Protein AF-A0A7J4KTV5-F1 (afdb_monomer)

Radius of gyration: 15.49 Å; Cα contacts (8 Å, |Δi|>4): 73; chains: 1; bounding box: 24×28×52 Å

Foldseek 3Di:
DDPLLLQLLLLLCLLVVHDLVVNLVVQVPDPPDDSVVSSVVSVVCNVDPSRAHDWLVVCLVVVNDDVSCPVCPPPTHVNSVVVVVVVVVPDPDPDDDD

Structure (mmCIF, N/CA/C/O backbone):
data_AF-A0A7J4KTV5-F1
#
_entry.id   AF-A0A7J4KTV5-F1
#
loop_
_atom_site.group_PDB
_atom_site.id
_atom_site.type_symbol
_atom_site.label_atom_id
_atom_site.label_alt_id
_atom_site.label_comp_id
_atom_site.label_asym_id
_atom_site.label_entity_id
_atom_site.label_seq_id
_atom_site.pdbx_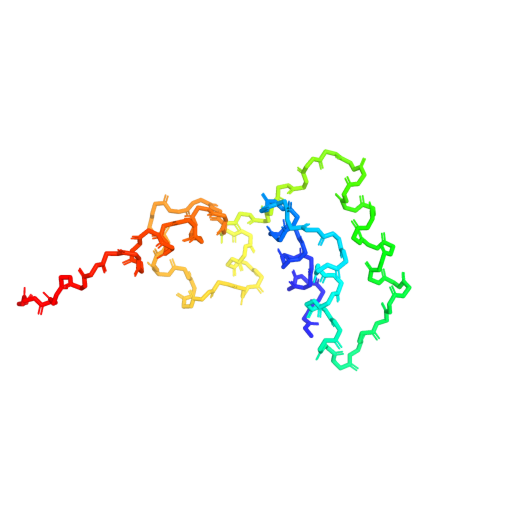PDB_ins_code
_atom_site.Cartn_x
_atom_site.Cartn_y
_atom_site.Cartn_z
_atom_site.occupancy
_atom_site.B_iso_or_equiv
_atom_site.auth_seq_id
_atom_site.auth_comp_id
_atom_site.auth_asym_id
_atom_site.auth_atom_id
_atom_site.pdbx_PDB_model_num
ATOM 1 N N . MET A 1 1 ? -5.318 -12.836 1.760 1.00 62.69 1 MET A N 1
ATOM 2 C CA . MET A 1 1 ? -4.200 -12.200 1.015 1.00 62.69 1 MET A CA 1
ATOM 3 C C . MET A 1 1 ? -2.877 -12.780 1.503 1.00 62.69 1 MET A C 1
ATOM 5 O O . MET A 1 1 ? -2.831 -13.250 2.633 1.00 62.69 1 MET A O 1
ATOM 9 N N . THR A 1 2 ? -1.821 -12.760 0.683 1.00 82.19 2 THR A N 1
ATOM 10 C CA . THR A 1 2 ? -0.470 -13.197 1.092 1.00 82.19 2 THR A CA 1
ATOM 11 C C . THR A 1 2 ? 0.157 -12.208 2.086 1.00 82.19 2 THR A C 1
ATOM 13 O O . THR A 1 2 ? -0.217 -11.033 2.108 1.00 82.19 2 THR A O 1
ATOM 16 N N . HIS A 1 3 ? 1.140 -12.650 2.884 1.00 83.12 3 HIS A N 1
ATOM 17 C CA . HIS A 1 3 ? 1.868 -11.786 3.832 1.00 83.12 3 HIS A CA 1
ATOM 18 C C . HIS A 1 3 ? 2.450 -10.534 3.146 1.00 83.12 3 HIS A C 1
ATOM 20 O O . HIS A 1 3 ? 2.253 -9.407 3.602 1.00 83.12 3 HIS A O 1
ATOM 26 N N . TRP A 1 4 ? 3.091 -10.721 1.988 1.00 85.75 4 TRP A N 1
ATOM 27 C CA . TRP A 1 4 ? 3.650 -9.627 1.190 1.00 85.75 4 TRP A CA 1
ATOM 28 C C . TRP A 1 4 ? 2.586 -8.715 0.579 1.00 85.75 4 TRP A C 1
ATOM 30 O O . TRP A 1 4 ? 2.793 -7.504 0.523 1.00 85.75 4 TRP A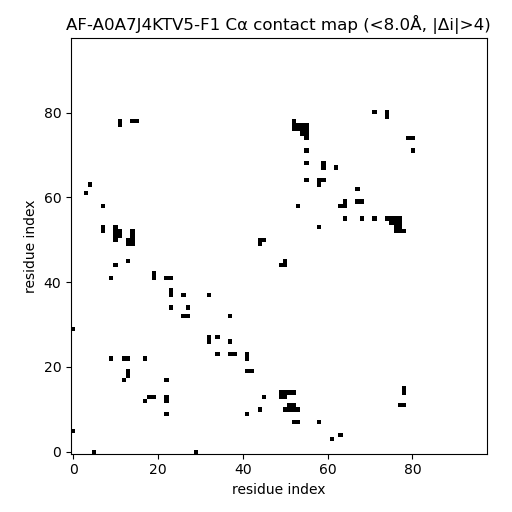 O 1
ATOM 40 N N . GLY A 1 5 ? 1.440 -9.266 0.170 1.00 88.06 5 GLY A N 1
ATOM 41 C CA . GLY A 1 5 ? 0.310 -8.475 -0.315 1.00 88.06 5 GLY A CA 1
ATOM 42 C C . GLY A 1 5 ? -0.243 -7.548 0.765 1.00 88.06 5 GLY A C 1
ATOM 43 O O . GLY A 1 5 ? -0.448 -6.362 0.508 1.00 88.06 5 GLY A O 1
ATOM 44 N N . ASN A 1 6 ? -0.424 -8.063 1.987 1.00 87.38 6 ASN A N 1
ATOM 45 C CA . ASN A 1 6 ? -0.909 -7.270 3.119 1.00 87.38 6 ASN A CA 1
ATOM 46 C C . ASN A 1 6 ? 0.054 -6.127 3.452 1.00 87.38 6 ASN A C 1
ATOM 48 O O . ASN A 1 6 ? -0.365 -4.975 3.566 1.00 87.38 6 ASN A O 1
ATOM 52 N N . PHE A 1 7 ? 1.351 -6.432 3.538 1.00 86.88 7 PHE A N 1
ATOM 53 C CA . PHE A 1 7 ? 2.381 -5.427 3.784 1.00 86.88 7 PHE A CA 1
ATOM 54 C C . PHE A 1 7 ? 2.419 -4.350 2.688 1.00 86.88 7 PHE A C 1
ATOM 56 O O . PHE A 1 7 ? 2.423 -3.157 2.994 1.00 86.88 7 PHE A O 1
ATOM 63 N N . ALA A 1 8 ? 2.420 -4.756 1.414 1.00 90.19 8 ALA A N 1
ATOM 64 C CA . ALA A 1 8 ? 2.479 -3.834 0.284 1.00 90.19 8 ALA A CA 1
ATOM 65 C C . ALA A 1 8 ? 1.276 -2.881 0.249 1.00 90.19 8 ALA A C 1
ATOM 67 O O . ALA A 1 8 ? 1.459 -1.681 0.034 1.00 90.19 8 ALA A O 1
ATOM 68 N N . LEU A 1 9 ? 0.069 -3.401 0.497 1.00 90.19 9 LEU A N 1
ATOM 69 C CA . LEU A 1 9 ? -1.155 -2.606 0.538 1.00 90.19 9 LEU A CA 1
ATOM 70 C C . LEU A 1 9 ? -1.140 -1.613 1.705 1.00 90.19 9 LEU A C 1
ATOM 72 O O . LEU A 1 9 ? -1.363 -0.424 1.489 1.00 90.19 9 LEU A O 1
ATOM 76 N N . ALA A 1 10 ? -0.812 -2.069 2.918 1.00 90.00 10 ALA A N 1
ATOM 77 C CA . ALA A 1 10 ? -0.740 -1.198 4.090 1.00 90.00 10 ALA A CA 1
ATOM 78 C C . ALA A 1 10 ? 0.291 -0.076 3.890 1.00 90.00 10 ALA A C 1
ATOM 80 O O . ALA A 1 10 ? -0.020 1.096 4.091 1.00 90.00 10 ALA A O 1
ATOM 81 N N . ALA A 1 11 ? 1.497 -0.412 3.418 1.00 89.56 11 ALA A N 1
ATOM 82 C CA . ALA A 1 11 ? 2.546 0.572 3.154 1.00 89.56 11 ALA A CA 1
ATOM 83 C C . ALA A 1 11 ? 2.124 1.598 2.088 1.00 89.56 11 ALA A C 1
ATOM 85 O O . ALA A 1 11 ? 2.406 2.787 2.225 1.00 89.56 11 ALA A O 1
ATOM 86 N N . PHE A 1 12 ? 1.425 1.156 1.039 1.00 91.69 12 PHE A N 1
ATOM 87 C CA . PHE A 1 12 ? 0.902 2.038 -0.002 1.00 91.69 12 PHE A CA 1
ATOM 88 C C . PHE A 1 12 ? -0.149 3.019 0.536 1.00 91.69 12 PHE A C 1
ATOM 90 O O . PHE A 1 12 ? -0.031 4.216 0.282 1.00 91.69 12 PHE A O 1
ATOM 97 N N . LEU A 1 13 ? -1.131 2.542 1.307 1.00 91.81 13 LEU A N 1
ATOM 98 C CA . LEU A 1 13 ? -2.190 3.391 1.866 1.00 91.81 13 LEU A CA 1
ATOM 99 C C . LEU A 1 13 ? -1.642 4.398 2.889 1.00 91.81 13 LEU A C 1
ATOM 101 O O . LEU A 1 13 ? -2.005 5.574 2.853 1.00 91.81 13 LEU A O 1
ATOM 105 N N . ILE A 1 14 ? -0.693 3.975 3.732 1.00 89.50 14 ILE A N 1
ATOM 106 C CA . ILE A 1 14 ? 0.024 4.873 4.652 1.00 89.50 14 ILE A CA 1
ATOM 107 C C . ILE A 1 14 ? 0.773 5.959 3.868 1.00 89.50 14 ILE A C 1
ATOM 109 O O . ILE A 1 14 ? 0.730 7.129 4.240 1.00 89.50 14 ILE A O 1
ATOM 113 N N . ALA A 1 15 ? 1.429 5.610 2.756 1.00 88.06 15 ALA A N 1
ATOM 114 C CA . ALA A 1 15 ? 2.148 6.578 1.925 1.00 88.06 15 ALA A CA 1
ATOM 115 C C . ALA A 1 15 ? 1.230 7.593 1.218 1.00 88.06 15 ALA A C 1
ATOM 117 O O . ALA A 1 15 ? 1.690 8.671 0.834 1.00 88.06 15 ALA A O 1
ATOM 118 N N . LEU A 1 16 ? -0.060 7.274 1.064 1.00 89.69 16 LEU A N 1
ATOM 119 C CA . LEU A 1 16 ? -1.092 8.210 0.611 1.00 89.69 16 LEU A CA 1
ATOM 120 C C . LEU A 1 16 ? -1.649 9.097 1.740 1.00 89.69 16 LEU A C 1
ATOM 122 O O . LEU A 1 16 ? -2.455 9.977 1.458 1.00 89.69 16 LEU A O 1
ATOM 126 N N . ASN A 1 17 ? -1.182 8.923 2.982 1.00 88.75 17 ASN A N 1
ATOM 127 C CA . ASN A 1 17 ? -1.698 9.564 4.198 1.00 88.75 17 ASN A CA 1
ATOM 128 C C . ASN A 1 17 ? -3.171 9.229 4.492 1.00 88.75 17 ASN A C 1
ATOM 130 O O . ASN A 1 17 ? -3.892 10.060 5.039 1.00 88.75 17 ASN A O 1
ATOM 134 N N . MET A 1 18 ? -3.622 8.021 4.141 1.00 91.12 18 MET A N 1
ATOM 135 C CA . MET A 1 18 ? -4.948 7.546 4.546 1.00 91.12 18 MET A CA 1
ATOM 136 C C . MET A 1 18 ? -5.014 7.389 6.082 1.00 91.12 18 MET A C 1
ATOM 138 O O . MET A 1 18 ? -4.047 6.887 6.671 1.00 91.12 18 MET A O 1
ATOM 142 N N . PRO A 1 19 ? -6.119 7.786 6.743 1.00 91.44 19 PRO A N 1
ATOM 143 C CA . PRO A 1 19 ? -6.307 7.581 8.180 1.00 91.44 19 PRO A CA 1
ATOM 144 C C . PRO A 1 19 ? -6.204 6.105 8.576 1.00 91.44 19 PRO A C 1
ATOM 146 O O . PRO A 1 19 ? -6.621 5.214 7.837 1.00 91.44 19 PRO A O 1
ATOM 149 N N . LYS A 1 20 ? -5.658 5.820 9.762 1.00 89.75 20 LYS A N 1
ATOM 150 C CA . LYS A 1 20 ? -5.381 4.440 10.207 1.00 89.75 20 LYS A CA 1
ATOM 151 C C . LYS A 1 20 ? -6.658 3.614 10.317 1.00 89.75 20 LYS A C 1
ATOM 153 O O . LYS A 1 20 ? -6.659 2.430 9.995 1.00 89.75 20 LYS A O 1
ATOM 158 N N . GLU A 1 21 ? -7.729 4.253 10.758 1.00 90.56 21 GLU A N 1
ATOM 159 C CA . GLU A 1 21 ? -9.058 3.686 10.938 1.00 90.56 21 GLU A CA 1
ATOM 160 C C . GLU A 1 21 ? -9.650 3.251 9.590 1.00 90.56 21 GLU A C 1
ATOM 162 O O . GLU A 1 21 ? -10.215 2.163 9.478 1.00 90.56 21 GLU A O 1
ATOM 167 N N . GLU A 1 22 ? -9.435 4.046 8.539 1.00 92.62 22 GLU A N 1
ATOM 168 C CA . GLU A 1 22 ? -9.829 3.695 7.173 1.00 92.62 22 GLU A CA 1
ATOM 169 C C . GLU A 1 22 ? -8.983 2.544 6.621 1.00 92.62 22 GLU A C 1
ATOM 171 O O . GLU A 1 22 ? -9.527 1.603 6.041 1.00 92.62 22 GLU A O 1
ATOM 176 N N . ILE A 1 23 ? -7.665 2.562 6.861 1.00 91.44 23 ILE A N 1
ATOM 177 C CA . ILE A 1 23 ? -6.772 1.464 6.463 1.00 91.44 23 ILE A CA 1
ATOM 178 C C . ILE A 1 23 ? -7.217 0.156 7.126 1.00 91.44 23 ILE A C 1
ATOM 180 O O . ILE A 1 23 ? -7.317 -0.865 6.448 1.00 91.44 23 ILE A O 1
ATOM 184 N N . LEU A 1 24 ? -7.539 0.173 8.423 1.00 91.31 24 LEU A N 1
ATOM 185 C CA . LEU A 1 24 ? -8.107 -0.982 9.127 1.00 91.31 24 LEU A CA 1
ATOM 186 C C . LEU A 1 24 ? -9.400 -1.465 8.460 1.00 91.31 24 LEU A C 1
ATOM 188 O O . LEU A 1 24 ? -9.569 -2.665 8.241 1.00 91.31 24 LEU A O 1
ATOM 192 N N . GLY A 1 25 ? -10.275 -0.535 8.071 1.00 91.88 25 GLY A N 1
ATOM 193 C CA . GLY A 1 25 ? -11.496 -0.824 7.320 1.00 91.88 25 GLY A CA 1
ATOM 194 C C . GLY A 1 25 ? -11.256 -1.572 6.004 1.00 91.88 25 GLY A C 1
ATOM 195 O O . GLY A 1 25 ? -12.030 -2.468 5.666 1.00 91.88 25 GLY A O 1
ATOM 196 N N . VAL A 1 26 ? -10.162 -1.280 5.289 1.00 90.94 26 VAL A N 1
ATOM 197 C CA . VAL A 1 26 ? -9.784 -2.011 4.063 1.00 90.94 26 VAL A CA 1
ATOM 198 C C . VAL A 1 26 ? -9.492 -3.485 4.361 1.00 90.94 26 VAL A C 1
ATOM 200 O O . VAL A 1 26 ? -9.918 -4.363 3.608 1.00 90.94 26 VAL A O 1
ATOM 203 N N . PHE A 1 27 ? -8.810 -3.778 5.470 1.00 88.50 27 PHE A N 1
ATOM 204 C CA . PHE A 1 27 ? -8.425 -5.144 5.833 1.00 88.50 27 PHE A CA 1
ATOM 205 C C . PHE A 1 27 ? -9.560 -5.971 6.452 1.00 88.50 27 PHE A C 1
ATOM 207 O O . PHE A 1 27 ? -9.507 -7.197 6.359 1.00 88.50 27 PHE A O 1
ATOM 214 N N . LYS A 1 28 ? -10.614 -5.340 6.995 1.00 88.50 28 LYS A N 1
ATOM 215 C CA . LYS A 1 28 ? -11.781 -6.027 7.594 1.00 88.50 28 LYS A CA 1
ATOM 216 C C . LYS A 1 28 ? -12.483 -7.016 6.658 1.00 88.50 28 LYS A C 1
ATOM 218 O O . LYS A 1 28 ? -13.140 -7.934 7.127 1.00 88.50 28 LYS A O 1
ATOM 223 N N . LYS A 1 29 ? -12.342 -6.848 5.339 1.00 81.50 29 LYS A N 1
ATOM 224 C CA . LYS A 1 29 ? -12.942 -7.737 4.329 1.00 81.50 29 LYS A CA 1
ATOM 225 C C . LYS A 1 29 ? -12.151 -9.032 4.093 1.00 81.50 29 LYS A C 1
ATOM 227 O O . LYS A 1 29 ? -12.603 -9.883 3.333 1.00 81.50 29 LYS A O 1
ATOM 232 N N . ALA A 1 30 ? -10.962 -9.182 4.680 1.00 80.69 30 ALA A N 1
ATOM 233 C CA . ALA A 1 30 ? -10.163 -10.393 4.535 1.00 80.69 30 ALA A CA 1
ATOM 234 C C . ALA A 1 30 ? -10.703 -11.521 5.430 1.00 80.69 30 ALA A C 1
ATOM 236 O O . ALA A 1 30 ? -10.978 -11.308 6.606 1.00 80.69 30 ALA A O 1
ATOM 237 N N . SER A 1 31 ? -10.787 -12.743 4.894 1.00 73.75 31 SER A N 1
ATOM 238 C CA . SER A 1 31 ? -11.315 -13.921 5.606 1.00 73.75 31 SER A CA 1
ATOM 239 C C . SER A 1 31 ? -10.535 -14.313 6.867 1.00 73.75 31 SER A C 1
ATOM 241 O O . SER A 1 31 ? -11.062 -15.017 7.717 1.00 73.75 31 SER A O 1
ATOM 243 N N . ASN A 1 32 ? -9.288 -13.859 6.997 1.00 77.31 32 ASN A N 1
ATOM 244 C CA . ASN A 1 32 ? -8.401 -14.112 8.130 1.00 77.31 32 ASN A CA 1
ATOM 245 C C . ASN A 1 32 ? -8.055 -12.832 8.912 1.00 77.31 32 ASN A C 1
ATOM 247 O O . ASN A 1 32 ? -6.966 -12.725 9.477 1.00 77.31 32 ASN A O 1
ATOM 251 N N . TYR A 1 33 ? -8.931 -11.828 8.871 1.00 83.38 33 TYR A N 1
ATOM 252 C CA . TYR A 1 33 ? -8.704 -10.562 9.555 1.00 83.38 33 TYR A CA 1
ATOM 253 C C . TYR A 1 33 ? -8.749 -10.721 11.083 1.00 83.38 33 TYR A C 1
ATOM 255 O O . TYR A 1 33 ? -9.741 -11.179 11.641 1.00 83.38 33 TYR A O 1
ATOM 263 N N . ASP A 1 34 ? -7.688 -10.265 11.750 1.00 86.31 34 ASP A N 1
ATOM 264 C CA . ASP A 1 34 ? -7.627 -10.068 13.200 1.00 86.31 34 ASP A CA 1
ATOM 265 C C . ASP A 1 34 ? -7.359 -8.580 13.466 1.00 86.31 34 ASP A C 1
ATOM 267 O O . ASP A 1 34 ? -6.318 -8.036 13.080 1.00 86.31 34 ASP A O 1
ATOM 271 N N . GLU A 1 35 ? -8.317 -7.907 14.108 1.00 87.50 35 GLU A N 1
ATOM 272 C CA . GLU A 1 35 ? -8.269 -6.462 14.353 1.00 87.50 35 GLU A CA 1
ATOM 273 C C . GLU A 1 35 ? -7.108 -6.050 15.257 1.00 87.50 35 GLU A C 1
ATOM 275 O O . GLU A 1 35 ? -6.479 -5.015 15.027 1.00 87.50 35 GLU A O 1
ATOM 280 N N . ARG A 1 36 ? -6.780 -6.870 16.257 1.00 89.06 36 ARG A N 1
ATOM 281 C CA . ARG A 1 36 ? -5.698 -6.587 17.202 1.00 89.06 36 ARG A CA 1
ATOM 282 C C . ARG A 1 36 ? -4.348 -6.649 16.494 1.00 89.06 36 ARG A C 1
ATOM 284 O O . ARG A 1 36 ? -3.530 -5.742 16.654 1.00 89.06 36 ARG A O 1
ATOM 291 N N . ILE A 1 37 ? -4.136 -7.684 15.683 1.00 85.62 37 ILE A N 1
ATOM 292 C CA . ILE A 1 37 ? -2.922 -7.865 14.881 1.00 85.62 37 ILE A CA 1
ATOM 293 C C . ILE A 1 37 ? -2.805 -6.739 13.847 1.00 85.62 37 ILE A C 1
ATOM 295 O O . ILE A 1 37 ? -1.773 -6.067 13.778 1.00 85.62 37 ILE A O 1
ATOM 299 N N . ALA A 1 38 ? -3.867 -6.472 13.083 1.00 87.06 38 ALA A N 1
ATOM 300 C CA . ALA A 1 38 ? -3.866 -5.434 12.056 1.00 87.06 38 ALA A CA 1
ATOM 301 C C . ALA A 1 38 ? -3.572 -4.042 12.638 1.00 87.06 38 ALA A C 1
ATOM 303 O O . ALA A 1 38 ? -2.717 -3.323 12.112 1.00 87.06 38 ALA A O 1
ATOM 304 N N . LYS A 1 39 ? -4.216 -3.683 13.758 1.00 88.88 39 LYS A N 1
ATOM 305 C CA . LYS A 1 39 ? -3.991 -2.411 14.457 1.00 88.88 39 LYS A CA 1
ATOM 306 C C . LYS A 1 39 ? -2.548 -2.278 14.920 1.00 88.88 39 LYS A C 1
ATOM 308 O O . LYS A 1 39 ? -1.923 -1.253 14.655 1.00 88.88 39 LYS A O 1
ATOM 313 N N . TYR A 1 40 ? -1.991 -3.327 15.524 1.00 89.69 40 TYR A N 1
ATOM 314 C CA . TYR A 1 40 ? -0.590 -3.337 15.935 1.00 89.69 40 TYR A CA 1
ATOM 315 C C . TYR A 1 40 ? 0.362 -3.091 14.754 1.00 89.69 40 TYR A C 1
ATOM 317 O O . TYR A 1 40 ? 1.249 -2.237 14.838 1.00 89.69 40 TYR A O 1
ATOM 325 N N . HIS A 1 41 ? 0.163 -3.794 13.634 1.00 85.62 41 HIS A N 1
ATOM 326 C CA . HIS A 1 41 ? 1.004 -3.626 12.448 1.00 85.62 41 HIS A CA 1
ATOM 327 C C . HIS A 1 41 ? 0.891 -2.223 11.849 1.00 85.62 41 HIS A C 1
ATOM 329 O O . HIS A 1 41 ? 1.918 -1.595 11.597 1.00 85.62 41 HIS A O 1
ATOM 335 N N . ILE A 1 42 ? -0.327 -1.706 11.666 1.00 87.06 42 ILE A N 1
ATOM 336 C CA . ILE A 1 42 ? -0.554 -0.372 11.094 1.00 87.06 42 ILE A CA 1
ATOM 337 C C . ILE A 1 42 ? 0.037 0.708 12.002 1.00 87.06 42 ILE A C 1
ATOM 339 O O . ILE A 1 42 ? 0.781 1.563 11.526 1.00 87.06 42 ILE A O 1
ATOM 343 N N . GLU A 1 43 ? -0.205 0.648 13.314 1.00 86.06 43 GLU A N 1
ATOM 344 C CA . GLU A 1 43 ? 0.384 1.596 14.261 1.00 86.06 43 GLU A CA 1
ATOM 345 C C . GLU A 1 43 ? 1.912 1.568 14.222 1.00 86.06 43 GLU A C 1
ATOM 347 O O . GLU A 1 43 ? 2.546 2.626 14.172 1.00 86.06 43 GLU A O 1
ATOM 352 N N . ARG A 1 44 ? 2.515 0.374 14.201 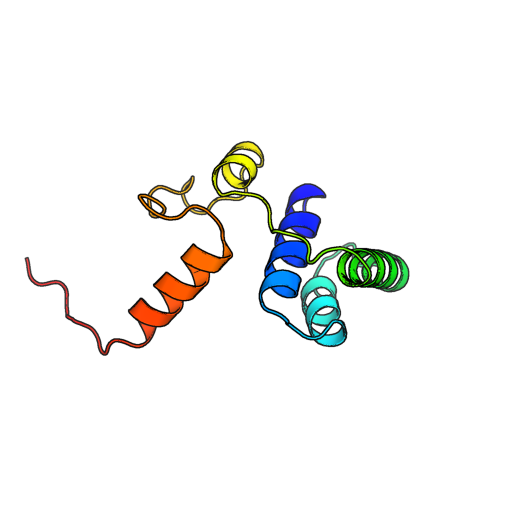1.00 84.62 44 ARG A N 1
ATOM 353 C CA . ARG A 1 44 ? 3.972 0.220 14.123 1.00 84.62 44 ARG A CA 1
ATOM 354 C C . ARG A 1 44 ? 4.533 0.763 12.808 1.00 84.62 44 ARG A C 1
ATOM 356 O O . ARG A 1 44 ? 5.587 1.395 12.817 1.00 84.62 44 ARG A O 1
ATOM 363 N N . MET A 1 45 ? 3.824 0.570 11.697 1.00 80.88 45 MET A N 1
ATOM 364 C CA . MET A 1 45 ? 4.189 1.134 10.395 1.00 80.88 45 MET A CA 1
ATOM 365 C C . MET A 1 45 ? 4.024 2.662 10.354 1.00 80.88 45 MET A C 1
ATOM 367 O O . MET A 1 45 ? 4.793 3.340 9.684 1.00 80.88 45 MET A O 1
ATOM 371 N N . SER A 1 46 ? 3.077 3.243 11.091 1.00 77.31 46 SER A N 1
ATOM 372 C CA . SER A 1 46 ? 2.869 4.698 11.115 1.00 77.31 46 SER A CA 1
ATOM 373 C C . SER A 1 46 ? 3.740 5.463 12.121 1.00 77.31 46 SER A C 1
ATOM 375 O O . SER A 1 46 ? 3.878 6.673 11.978 1.00 77.31 46 SER A O 1
ATOM 377 N N . ARG A 1 47 ? 4.297 4.810 13.152 1.00 74.69 47 ARG A N 1
ATOM 378 C CA . ARG A 1 47 ? 5.111 5.464 14.204 1.00 74.69 47 ARG A CA 1
ATOM 379 C C . ARG A 1 47 ? 6.573 5.730 13.805 1.00 74.69 47 ARG A C 1
ATOM 381 O O . ARG A 1 47 ? 7.259 6.463 14.507 1.00 74.69 47 ARG A O 1
ATOM 388 N N . GLY A 1 48 ? 7.065 5.122 12.724 1.00 65.94 48 GLY A N 1
ATOM 389 C CA . GLY A 1 48 ? 8.460 5.240 12.276 1.00 65.94 48 GLY A CA 1
ATOM 390 C C . GLY A 1 48 ? 8.686 6.271 11.164 1.00 65.94 48 GLY A C 1
ATOM 391 O O . GLY A 1 48 ? 7.833 7.108 10.873 1.00 65.94 48 GLY A O 1
ATOM 392 N N . LYS A 1 49 ? 9.839 6.174 10.480 1.00 60.81 49 LYS A N 1
ATOM 393 C CA . LYS A 1 49 ? 10.043 6.844 9.180 1.00 60.81 49 LYS A CA 1
ATOM 394 C C . LYS A 1 49 ? 8.871 6.475 8.26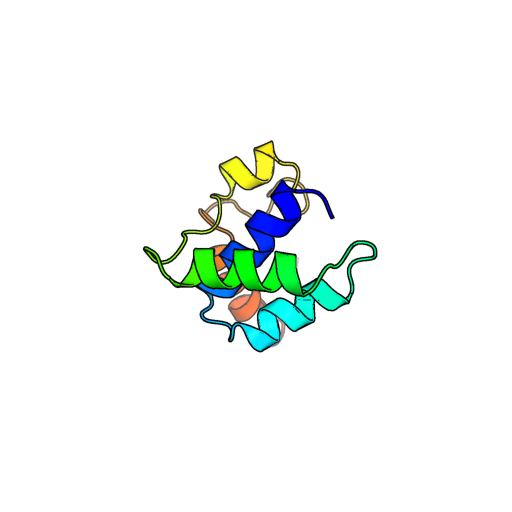5 1.00 60.81 49 LYS A C 1
ATOM 396 O O . LYS A 1 49 ? 8.509 5.300 8.226 1.00 60.81 49 LYS A O 1
ATOM 401 N N . LYS A 1 50 ? 8.298 7.449 7.541 1.00 62.56 50 LYS A N 1
ATOM 402 C CA . LYS A 1 50 ? 7.231 7.213 6.548 1.00 62.56 50 LYS A CA 1
ATOM 403 C C . LYS A 1 50 ? 7.605 5.983 5.720 1.00 62.56 50 LYS A C 1
ATOM 405 O O . LYS A 1 50 ? 8.601 6.028 4.998 1.00 62.56 50 LYS A O 1
ATOM 410 N N . TYR A 1 51 ? 6.875 4.878 5.884 1.00 66.19 51 TYR A N 1
ATOM 411 C CA . TYR A 1 51 ? 7.220 3.649 5.181 1.00 66.19 51 TYR A CA 1
ATOM 412 C C . TYR A 1 51 ? 7.066 3.895 3.689 1.00 66.19 51 TYR A C 1
ATOM 414 O O . TYR A 1 51 ? 5.982 4.202 3.194 1.00 66.19 51 TYR A O 1
ATOM 422 N N . THR A 1 52 ? 8.176 3.767 2.974 1.00 70.62 52 THR A N 1
ATOM 423 C CA . THR A 1 52 ? 8.157 3.788 1.521 1.00 70.62 52 THR A CA 1
ATOM 424 C C . THR A 1 52 ? 7.553 2.464 1.061 1.00 70.62 52 THR A C 1
ATOM 426 O O . THR A 1 52 ? 8.074 1.406 1.431 1.00 70.62 52 THR A O 1
ATOM 429 N N . PRO A 1 53 ? 6.469 2.477 0.269 1.00 79.81 53 PRO A N 1
ATOM 430 C CA . PRO A 1 53 ? 5.915 1.251 -0.277 1.00 79.81 53 PRO A CA 1
ATOM 431 C C . PRO A 1 53 ? 6.973 0.529 -1.122 1.00 79.81 53 PRO A C 1
ATOM 433 O O . PRO A 1 53 ? 7.874 1.181 -1.666 1.00 79.81 53 PRO A O 1
ATOM 436 N N . PRO A 1 54 ? 6.890 -0.807 -1.247 1.00 83.81 54 PRO A N 1
ATOM 437 C CA . PRO A 1 54 ? 7.827 -1.560 -2.073 1.00 83.81 54 PRO A CA 1
ATOM 438 C C . PRO A 1 54 ? 7.882 -0.991 -3.499 1.00 83.81 54 PRO A C 1
ATOM 440 O O . PRO A 1 54 ? 6.870 -0.558 -4.058 1.00 83.81 54 PRO A O 1
ATOM 443 N N . SER A 1 55 ? 9.085 -0.969 -4.082 1.00 87.94 55 SER A N 1
ATOM 444 C CA . SER A 1 55 ? 9.294 -0.517 -5.461 1.00 87.94 55 SER A CA 1
ATOM 445 C C . SER A 1 55 ? 8.529 -1.401 -6.448 1.00 87.94 55 SER A C 1
ATOM 447 O O . SER A 1 55 ? 8.180 -2.541 -6.135 1.00 87.94 55 SER A O 1
ATOM 449 N N . CYS A 1 56 ? 8.310 -0.911 -7.672 1.00 89.19 56 CYS A N 1
ATOM 450 C CA . CYS A 1 56 ? 7.709 -1.735 -8.726 1.00 89.19 56 CYS A CA 1
ATOM 451 C C . CYS A 1 56 ? 8.509 -3.020 -8.990 1.00 89.19 56 CYS A C 1
ATOM 453 O O . CYS A 1 56 ? 7.920 -4.049 -9.290 1.00 89.19 56 CYS A O 1
ATOM 455 N N . GLU A 1 57 ? 9.832 -2.980 -8.835 1.00 87.50 57 GLU A N 1
ATOM 456 C CA . GLU A 1 57 ? 10.683 -4.166 -8.935 1.00 87.50 57 GLU A CA 1
ATOM 457 C C . GLU A 1 57 ? 10.372 -5.198 -7.850 1.00 87.50 57 GLU A C 1
ATOM 459 O O . GLU A 1 57 ? 10.065 -6.340 -8.178 1.00 87.50 57 GLU A O 1
ATOM 464 N N . LYS A 1 58 ? 10.324 -4.781 -6.577 1.00 89.75 58 LYS A N 1
ATOM 465 C CA . LYS A 1 58 ? 9.947 -5.673 -5.470 1.00 89.75 58 LYS A CA 1
ATOM 466 C C . LYS A 1 58 ? 8.531 -6.224 -5.638 1.00 89.75 58 LYS A C 1
ATOM 468 O O . LYS A 1 58 ? 8.300 -7.405 -5.410 1.00 89.75 58 LYS A O 1
ATOM 473 N N . LEU A 1 59 ? 7.584 -5.388 -6.066 1.00 90.94 59 LEU A N 1
ATOM 474 C CA . LEU A 1 59 ? 6.211 -5.822 -6.334 1.00 90.94 59 LEU A CA 1
ATOM 475 C C . LEU A 1 59 ? 6.140 -6.876 -7.448 1.00 90.94 59 LEU A C 1
ATOM 477 O O . LEU A 1 59 ? 5.358 -7.814 -7.319 1.00 90.94 59 LEU A O 1
ATOM 481 N N . ARG A 1 60 ? 6.964 -6.767 -8.501 1.00 89.62 60 ARG A N 1
ATOM 482 C CA . ARG A 1 60 ? 7.074 -7.804 -9.540 1.00 89.62 60 ARG A CA 1
ATOM 483 C C . ARG A 1 60 ? 7.623 -9.109 -8.975 1.00 89.62 60 ARG A C 1
ATOM 485 O O . ARG A 1 60 ? 7.020 -10.146 -9.218 1.00 89.62 60 ARG A O 1
ATOM 492 N N . SER A 1 61 ? 8.693 -9.061 -8.179 1.00 89.44 61 SER A N 1
ATOM 493 C CA . SER A 1 61 ? 9.263 -10.260 -7.542 1.00 89.44 61 SER A CA 1
ATOM 494 C C . SER A 1 61 ? 8.270 -10.977 -6.621 1.00 89.44 61 SER A C 1
ATOM 496 O O . SER A 1 61 ? 8.335 -12.191 -6.479 1.00 89.44 61 SER A O 1
ATOM 498 N N . PHE A 1 62 ? 7.326 -10.246 -6.018 1.00 89.38 62 PHE A N 1
ATOM 499 C CA . PHE A 1 62 ? 6.251 -10.819 -5.200 1.00 89.38 62 PHE A CA 1
ATOM 500 C C . PHE A 1 62 ? 5.000 -11.227 -5.996 1.00 89.38 62 PHE A C 1
ATOM 502 O O . PHE A 1 62 ? 4.023 -11.665 -5.391 1.00 89.38 62 PHE A O 1
ATOM 509 N N . GLY A 1 63 ? 4.985 -11.049 -7.322 1.00 90.06 63 GLY A N 1
ATOM 510 C CA . GLY A 1 63 ? 3.812 -11.328 -8.160 1.00 90.06 63 GLY A CA 1
ATOM 511 C C . GLY A 1 63 ? 2.622 -10.396 -7.895 1.00 90.06 63 GLY A C 1
ATOM 512 O O . GLY A 1 63 ? 1.482 -10.752 -8.168 1.00 90.06 63 GLY A O 1
ATOM 513 N N . LEU A 1 64 ? 2.865 -9.204 -7.339 1.00 90.81 64 LEU A N 1
ATOM 514 C CA . LEU A 1 64 ? 1.828 -8.244 -6.931 1.00 90.81 64 LEU A CA 1
ATOM 515 C C . LEU A 1 64 ? 1.555 -7.157 -7.985 1.00 90.81 64 LEU A C 1
ATOM 517 O O . LEU A 1 64 ? 0.693 -6.300 -7.785 1.00 90.81 64 LEU A O 1
ATOM 521 N N . CYS A 1 65 ? 2.293 -7.140 -9.098 1.00 89.31 65 CYS A N 1
ATOM 522 C CA . CYS A 1 65 ? 2.065 -6.180 -10.175 1.00 89.31 65 CYS A CA 1
ATOM 523 C C . CYS A 1 65 ? 0.945 -6.632 -11.118 1.00 89.31 65 CYS A C 1
ATOM 525 O O . CYS A 1 65 ? 0.996 -7.719 -11.688 1.00 89.31 65 CYS A O 1
ATOM 527 N N . ILE A 1 66 ? -0.006 -5.732 -11.384 1.00 84.25 66 ILE A N 1
ATOM 528 C CA . ILE A 1 66 ? -1.027 -5.917 -12.424 1.00 84.25 66 ILE A CA 1
ATOM 529 C C . ILE A 1 66 ? -0.332 -6.108 -13.775 1.00 84.25 66 ILE A C 1
ATOM 531 O O . ILE A 1 66 ? 0.506 -5.284 -14.150 1.00 84.25 66 ILE A O 1
ATOM 535 N N . GLN A 1 67 ? -0.675 -7.186 -14.491 1.00 84.56 67 GLN A N 1
ATOM 536 C CA . GLN A 1 67 ? -0.082 -7.535 -15.791 1.00 84.56 67 GLN A CA 1
ATOM 537 C C . GLN 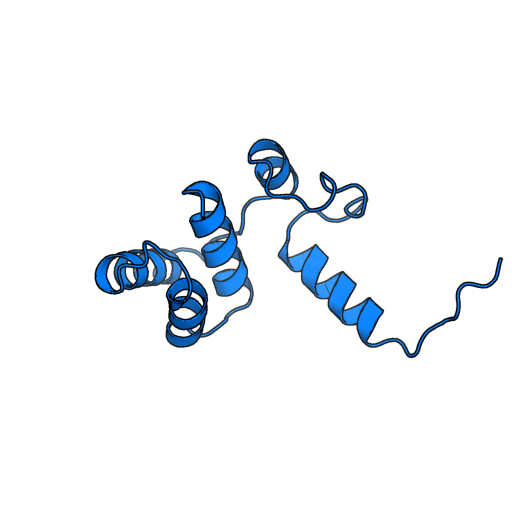A 1 67 ? 1.459 -7.479 -15.767 1.00 84.56 67 GLN A C 1
ATOM 539 O O . GLN A 1 67 ? 2.082 -6.958 -16.688 1.00 84.56 67 GLN A O 1
ATOM 544 N N . ASN A 1 68 ? 2.086 -7.900 -14.662 1.00 82.62 68 ASN A N 1
ATOM 545 C CA . ASN A 1 68 ? 3.540 -7.832 -14.456 1.00 82.62 68 ASN A CA 1
ATOM 546 C C . ASN A 1 68 ? 4.164 -6.434 -14.643 1.00 82.62 68 ASN A C 1
ATOM 548 O O . ASN A 1 68 ? 5.375 -6.292 -14.806 1.00 82.62 68 ASN A O 1
ATOM 552 N N . GLY A 1 69 ? 3.357 -5.375 -14.565 1.00 83.19 69 GLY A N 1
ATOM 553 C CA . GLY A 1 69 ? 3.824 -4.004 -14.705 1.00 83.19 69 GLY A CA 1
ATOM 554 C C . GLY A 1 69 ? 4.131 -3.589 -16.144 1.00 83.19 69 GLY A C 1
ATOM 555 O O . GLY A 1 69 ? 4.891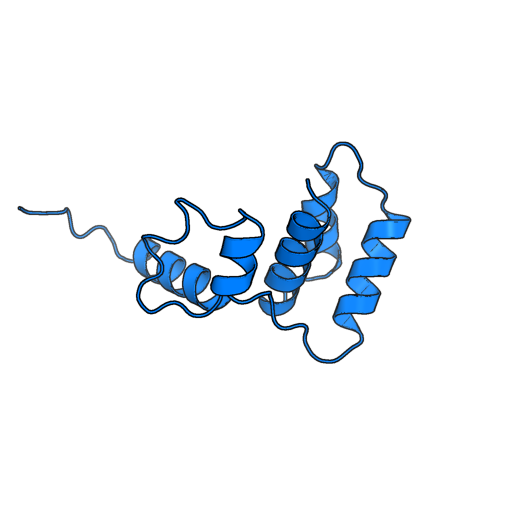 -2.642 -16.324 1.00 83.19 69 GLY A O 1
ATOM 556 N N . ILE A 1 70 ? 3.527 -4.224 -17.157 1.00 84.25 70 ILE A N 1
ATOM 557 C CA . ILE A 1 70 ? 3.648 -3.808 -18.571 1.00 84.25 70 ILE A CA 1
ATOM 558 C C . ILE A 1 70 ? 3.346 -2.306 -18.742 1.00 84.25 70 ILE A C 1
ATOM 560 O O . ILE A 1 70 ? 4.043 -1.590 -19.458 1.00 84.25 70 ILE A O 1
ATOM 564 N N . GLN A 1 71 ? 2.366 -1.781 -18.000 1.00 80.50 71 GLN A N 1
ATOM 565 C CA . GLN A 1 71 ? 1.977 -0.364 -18.046 1.00 80.50 71 GLN A CA 1
ATOM 566 C C . GLN A 1 71 ? 2.889 0.575 -17.222 1.00 80.50 71 GLN A C 1
ATOM 568 O O . GLN A 1 71 ? 2.653 1.784 -17.162 1.00 80.50 71 GLN A O 1
ATOM 573 N N . CYS A 1 72 ? 3.935 0.053 -16.573 1.00 83.81 72 CYS A N 1
ATOM 574 C CA . CYS A 1 72 ? 4.762 0.784 -15.610 1.00 83.81 72 CYS A CA 1
ATOM 575 C C . CYS A 1 72 ? 6.017 1.446 -16.207 1.00 83.81 72 CYS A C 1
ATOM 577 O O . CYS A 1 72 ? 6.879 1.849 -15.438 1.00 83.81 72 CYS A O 1
ATOM 579 N N . SER A 1 73 ? 6.133 1.603 -17.532 1.00 78.06 73 SER A N 1
ATOM 580 C CA . SER A 1 73 ? 7.368 2.009 -18.247 1.00 78.06 73 SER A CA 1
ATOM 581 C C . SER A 1 73 ? 8.280 3.041 -17.550 1.00 78.06 73 SER A C 1
ATOM 583 O O . SER A 1 73 ? 9.479 2.816 -17.437 1.00 78.06 73 SER A O 1
ATOM 585 N N . LYS A 1 74 ? 7.736 4.161 -17.048 1.00 84.56 74 LYS A N 1
ATOM 586 C CA . LYS A 1 74 ? 8.476 5.213 -16.300 1.00 84.56 74 LYS A CA 1
ATOM 587 C C . LYS A 1 74 ? 8.067 5.333 -14.822 1.0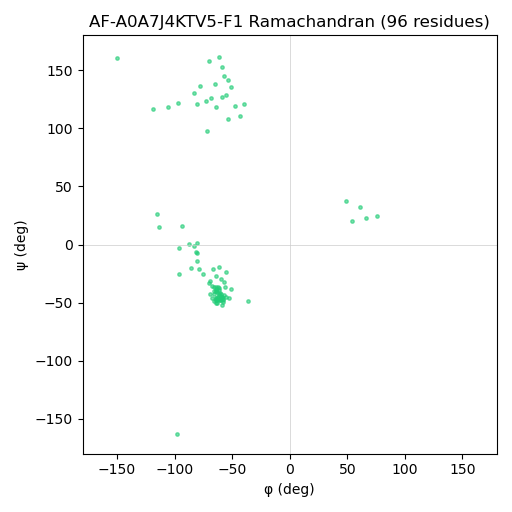0 84.56 74 LYS A C 1
ATOM 589 O O . LYS A 1 74 ? 8.332 6.345 -14.170 1.00 84.56 74 LYS A O 1
ATOM 594 N N . ILE A 1 75 ? 7.360 4.334 -14.308 1.00 88.75 75 ILE A N 1
ATOM 595 C CA . ILE A 1 75 ? 6.786 4.295 -12.965 1.00 88.75 75 ILE A CA 1
ATOM 596 C C . ILE A 1 75 ? 7.726 3.519 -12.044 1.00 88.75 75 ILE A C 1
ATOM 598 O O . ILE A 1 75 ? 8.025 2.352 -12.278 1.00 88.75 75 ILE A O 1
ATOM 602 N N . LYS A 1 76 ? 8.179 4.170 -10.971 1.00 85.44 76 LYS A N 1
ATOM 603 C CA . LYS A 1 76 ? 9.155 3.614 -10.022 1.00 85.44 76 LYS A CA 1
ATOM 604 C C . LYS A 1 76 ? 8.506 2.981 -8.788 1.00 85.44 76 LYS A C 1
ATOM 606 O O . LYS A 1 76 ? 9.101 2.116 -8.145 1.00 85.44 76 LYS A O 1
ATOM 611 N N . ASN A 1 77 ? 7.302 3.424 -8.430 1.00 87.88 77 ASN A N 1
ATOM 612 C CA . ASN A 1 77 ? 6.594 2.982 -7.230 1.00 87.88 77 ASN A CA 1
ATOM 613 C C . ASN A 1 77 ? 5.063 3.040 -7.424 1.00 87.88 77 ASN A C 1
ATOM 615 O O . ASN A 1 77 ? 4.577 3.758 -8.307 1.00 87.88 77 ASN A O 1
ATOM 619 N N . PRO A 1 78 ? 4.285 2.317 -6.598 1.00 89.31 78 PRO A N 1
ATOM 620 C CA . PRO A 1 78 ? 2.827 2.263 -6.724 1.00 89.31 78 PRO A CA 1
ATOM 621 C C . PRO A 1 78 ? 2.126 3.614 -6.499 1.00 89.31 78 PRO A C 1
ATOM 623 O O . PRO A 1 78 ? 1.081 3.859 -7.096 1.00 89.31 78 PRO A O 1
ATOM 626 N N . VAL A 1 79 ? 2.702 4.536 -5.718 1.00 90.00 79 VAL A N 1
ATOM 627 C CA . VAL A 1 79 ? 2.136 5.888 -5.522 1.00 90.00 79 VAL A CA 1
ATOM 628 C C . VAL A 1 79 ? 2.158 6.686 -6.825 1.00 90.00 79 VAL A C 1
ATOM 630 O O . VAL A 1 79 ? 1.174 7.334 -7.180 1.00 90.00 79 VAL A O 1
ATOM 633 N N . GLN A 1 80 ? 3.253 6.606 -7.582 1.00 89.38 80 GLN A N 1
ATOM 634 C CA . GLN A 1 80 ? 3.359 7.239 -8.894 1.00 89.38 80 GLN A CA 1
ATOM 635 C C . GLN A 1 80 ? 2.364 6.630 -9.892 1.00 89.38 80 GLN A C 1
ATOM 637 O O . GLN A 1 80 ? 1.751 7.373 -10.661 1.00 89.38 80 GLN A O 1
ATOM 642 N N . TYR A 1 81 ? 2.171 5.304 -9.857 1.00 90.12 81 TYR A N 1
ATOM 643 C CA . TYR A 1 81 ? 1.156 4.628 -10.670 1.00 90.12 81 TYR A CA 1
ATOM 644 C C . TYR A 1 81 ? -0.241 5.164 -10.374 1.00 90.12 81 TYR A C 1
ATOM 646 O O . TYR A 1 81 ? -0.942 5.600 -11.288 1.00 90.12 81 TYR A O 1
ATOM 654 N N . TYR A 1 82 ? -0.609 5.188 -9.092 1.00 90.00 82 TYR A N 1
ATOM 655 C CA . TYR A 1 82 ? -1.911 5.653 -8.637 1.00 90.00 82 TYR A CA 1
ATOM 656 C C . TYR A 1 82 ? -2.186 7.093 -9.0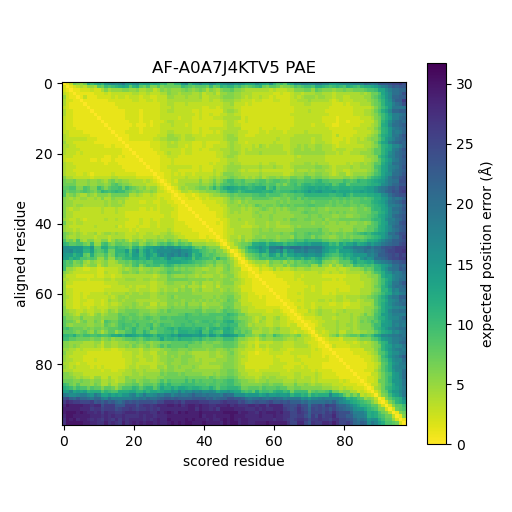73 1.00 90.00 82 TYR A C 1
ATOM 658 O O . TYR A 1 82 ? -3.199 7.359 -9.717 1.00 90.00 82 TYR A O 1
ATOM 666 N N . ARG A 1 83 ? -1.239 8.008 -8.831 1.00 88.44 83 ARG A N 1
ATOM 667 C CA . ARG A 1 83 ? -1.359 9.409 -9.260 1.00 88.44 83 ARG A CA 1
ATOM 668 C C . ARG A 1 83 ? -1.536 9.525 -10.773 1.00 88.44 83 ARG A C 1
ATOM 670 O O . ARG A 1 83 ? -2.444 10.214 -11.224 1.00 88.44 83 ARG A O 1
ATOM 677 N N . ARG A 1 84 ? -0.722 8.825 -11.572 1.00 88.19 84 ARG A N 1
ATOM 678 C CA . ARG A 1 84 ? -0.826 8.865 -13.042 1.00 88.19 84 ARG A CA 1
ATOM 679 C C . ARG A 1 84 ? -2.180 8.349 -13.534 1.00 88.19 84 ARG A C 1
ATOM 681 O O . ARG A 1 84 ? -2.759 8.966 -14.426 1.00 88.19 84 ARG A O 1
ATOM 688 N N . LYS A 1 85 ? -2.690 7.257 -12.953 1.00 86.94 85 LYS A N 1
ATOM 689 C CA . LYS A 1 85 ? -4.020 6.724 -13.281 1.00 86.94 85 LYS A CA 1
ATOM 690 C C . LYS A 1 85 ? -5.125 7.708 -12.906 1.00 86.94 85 LYS A C 1
ATOM 692 O O . LYS A 1 85 ? -5.964 7.988 -13.757 1.00 86.94 85 LYS A O 1
ATOM 697 N N . LEU A 1 86 ? -5.089 8.297 -11.708 1.00 87.06 86 LEU A N 1
ATOM 698 C CA . LEU A 1 86 ? -6.038 9.341 -11.304 1.00 87.06 86 LEU A CA 1
ATOM 699 C C . LEU A 1 86 ? -6.060 10.512 -12.293 1.00 87.06 86 LEU A C 1
ATOM 701 O O . LEU A 1 86 ? -7.135 10.951 -12.690 1.00 87.06 86 LEU A O 1
ATOM 705 N N . PHE A 1 87 ? -4.897 10.994 -12.740 1.00 84.31 87 PHE A N 1
ATOM 706 C CA . PHE A 1 87 ? -4.834 12.061 -13.745 1.00 84.31 87 PHE A CA 1
ATOM 707 C C . PHE A 1 87 ? -5.379 11.633 -15.111 1.00 84.31 87 PHE A C 1
ATOM 709 O O . PHE A 1 87 ? -5.996 12.441 -15.797 1.00 84.31 87 PHE A O 1
ATOM 716 N N . SER A 1 88 ? -5.164 10.380 -15.527 1.00 81.56 88 SER A N 1
ATOM 717 C CA . SER A 1 88 ? -5.734 9.878 -16.784 1.00 81.56 88 SER A CA 1
ATOM 718 C C . SER A 1 88 ? -7.252 9.701 -16.728 1.00 81.56 88 SER A C 1
ATOM 720 O O . SER A 1 88 ? -7.906 9.929 -17.735 1.00 81.56 88 SER A O 1
ATOM 722 N N . MET A 1 89 ? -7.808 9.349 -15.563 1.00 74.75 89 MET A N 1
ATOM 723 C CA . MET A 1 89 ? -9.253 9.167 -15.366 1.00 74.75 89 MET A CA 1
ATOM 724 C C . MET A 1 89 ? -10.013 10.498 -15.283 1.00 74.75 89 MET A C 1
ATOM 726 O O . MET A 1 89 ? -11.187 10.548 -15.618 1.00 74.75 89 MET A O 1
ATOM 730 N N . GLN A 1 90 ? -9.348 11.582 -14.875 1.00 70.31 90 GLN A N 1
ATOM 731 C CA . GLN A 1 90 ? -9.939 12.926 -14.812 1.00 70.31 90 GLN A CA 1
ATOM 732 C C . GLN A 1 90 ? -9.958 13.659 -16.162 1.00 70.31 90 GLN A C 1
ATOM 734 O O . GLN A 1 90 ? -10.536 14.739 -16.263 1.00 70.31 90 GLN A O 1
ATOM 739 N N . LYS A 1 91 ? -9.336 13.107 -17.213 1.00 52.94 91 LYS A N 1
ATOM 740 C CA . LYS A 1 91 ? -9.488 13.654 -18.564 1.00 52.94 91 LYS A CA 1
ATOM 741 C C . LYS A 1 91 ? -10.818 13.152 -19.143 1.00 52.94 91 LYS A C 1
ATOM 743 O O . LYS A 1 91 ? -10.953 11.935 -19.274 1.00 52.94 91 LYS A O 1
ATOM 748 N N . PRO A 1 92 ? -11.769 14.027 -19.535 1.00 48.19 92 PRO A N 1
ATOM 749 C CA . PRO A 1 92 ? -12.876 13.594 -20.381 1.00 48.19 92 PRO A CA 1
ATOM 750 C C . PRO A 1 92 ? -12.261 12.955 -21.629 1.00 48.19 92 PRO A C 1
ATOM 752 O O . PRO A 1 92 ? -11.310 13.496 -22.202 1.00 48.19 92 PRO A O 1
ATOM 755 N N . GLY A 1 93 ? -12.711 11.741 -21.949 1.00 49.84 93 GLY A N 1
ATOM 756 C CA . GLY A 1 93 ? -12.025 10.837 -22.862 1.00 49.84 93 GLY A CA 1
ATOM 757 C C . GLY A 1 93 ? -11.583 11.519 -24.153 1.00 49.84 93 GLY A C 1
ATOM 758 O O . GLY A 1 93 ? -12.405 11.958 -24.953 1.00 49.84 93 GLY A O 1
ATOM 759 N N . LYS A 1 94 ? -10.271 11.534 -24.408 1.00 43.00 94 LYS A N 1
ATOM 760 C CA . LYS A 1 94 ? -9.828 11.452 -25.796 1.00 43.00 94 LYS A CA 1
ATOM 761 C C . LYS A 1 94 ? -10.118 10.022 -26.221 1.00 43.00 94 LYS A C 1
ATOM 763 O O . LYS A 1 94 ? -9.368 9.118 -25.871 1.00 43.00 94 LYS A O 1
ATOM 768 N N . VAL A 1 95 ? -11.258 9.857 -26.890 1.00 44.91 95 VAL A N 1
ATOM 769 C CA . VAL A 1 95 ? -11.554 8.716 -27.754 1.00 44.91 95 VAL A CA 1
ATOM 770 C C . VAL A 1 95 ? -10.278 8.389 -28.521 1.00 44.91 95 VAL A C 1
ATOM 772 O O . VAL A 1 95 ? -9.712 9.256 -29.190 1.00 44.91 95 VAL A O 1
ATOM 775 N N . GLU A 1 96 ? -9.809 7.161 -28.345 1.00 40.31 96 GLU A N 1
ATOM 776 C CA . GLU A 1 96 ? -8.773 6.550 -29.160 1.00 40.31 96 GLU A CA 1
ATOM 777 C C . GLU A 1 96 ? -9.228 6.657 -30.620 1.00 40.31 96 GLU A C 1
ATOM 779 O O . GLU A 1 96 ? -10.217 6.046 -31.025 1.00 40.31 96 GLU A O 1
ATOM 784 N N . LYS A 1 97 ? -8.580 7.537 -31.386 1.00 37.41 97 LYS A N 1
ATOM 785 C CA . LYS A 1 97 ? -8.639 7.507 -32.841 1.00 37.41 97 LYS A CA 1
ATOM 786 C C . LYS A 1 97 ? -7.304 6.964 -33.333 1.00 37.41 97 LYS A C 1
ATOM 788 O O . LYS A 1 97 ? -6.290 7.638 -33.159 1.00 37.41 97 LYS A O 1
ATOM 793 N N . GLN A 1 98 ? -7.446 5.831 -34.020 1.00 33.47 98 GLN A N 1
ATOM 794 C CA . GLN A 1 98 ? -6.561 5.203 -35.000 1.00 33.47 98 GLN A CA 1
ATOM 795 C C . GLN A 1 98 ? -5.526 4.212 -34.475 1.00 33.47 98 GLN A C 1
ATOM 797 O O . GLN A 1 98 ? -4.648 4.6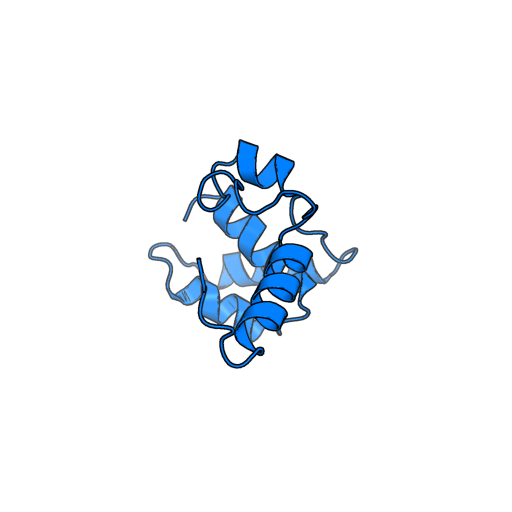08 -33.681 1.00 33.47 98 GLN A O 1
#

Nearest PDB structures (foldseek):
  6zkh-assembly1_f  TM=2.226E-01  e=5.413E+00  Ovis aries

Secondary structure (DSSP, 8-state):
--HHHHHHHHHHHHHTT--HHHHHHHHTTSTT--HHHHHHHHHHHHSSS-PPPPPHHHHHHTT-SGGGGGGGTT--SHHHHHHHHHHHHTSPP-----

Mean predicted aligned error: 7.45 Å

pLDDT: mean 81.66, std 13.29, range [33.47, 92.62]

Sequence (98 aa):
MTHWGNFALAAFLIALNMPKEEILGVFKKASNYDERIAKYHIERMSRGKKYTPPSCEKLRSFGLCIQNGIQCSKIKNPVQYYRRKLFSMQKPGKVEKQ

Organism: NCBI:txid3101447

Solvent-accessible surface area (backbone atoms only — not comparable to full-atom values): 6016 Å² total; per-residue (Å²): 127,55,76,66,54,52,52,43,51,52,28,42,43,52,65,70,67,54,55,69,70,58,54,50,58,66,47,64,78,42,97,83,60,49,69,71,61,51,50,51,51,51,52,60,51,67,72,54,73,82,45,76,44,61,36,46,66,56,31,41,78,68,69,68,33,71,80,72,40,72,88,35,86,92,45,65,33,61,68,57,46,50,52,53,50,55,59,58,70,71,46,80,77,79,72,88,77,134

InterPro domains:
  IPR058560 DNA primase, large subunit C-terminal domain, eukaryotic and archaeal [PF04104] (2-60)